Protein AF-A0A9X2BTL8-F1 (afdb_monomer)

pLDDT: mean 79.62, std 15.28, range [39.38, 95.81]

Mean predicted aligned error: 11.53 Å

Sequence (82 aa):
MSESKQRPFIFVTIKASTIRNIFVLDLLAGTGIYYLIKLVTASVLLGSVGSALGTEVMKRIPIARLIQMNRSISPVKKADRH

Secondary structure (DSSP, 8-state):
------PPP-PPPPPHHHHHHHHHHHHHHTHHHHHHHHHHH--HHHHHHHHHHHHHHHHHS-HHHHHHTTTTT---------

Radius of gyration: 21.38 Å; Cα contacts (8 Å, |Δi|>4): 41; chains: 1; bounding box: 43×57×59 Å

Structure (mmCIF, N/CA/C/O backbone):
data_AF-A0A9X2BTL8-F1
#
_entry.id   AF-A0A9X2BTL8-F1
#
loop_
_atom_site.group_PDB
_atom_site.id
_atom_site.type_symbol
_atom_site.label_atom_id
_atom_site.label_alt_id
_atom_site.label_comp_id
_atom_site.label_asym_id
_atom_site.label_entity_id
_atom_site.label_seq_id
_atom_site.pdbx_PDB_ins_code
_atom_site.Cartn_x
_atom_site.Cartn_y
_atom_site.Cartn_z
_atom_site.occupancy
_atom_site.B_iso_or_equiv
_atom_site.auth_seq_id
_atom_site.auth_comp_id
_atom_site.auth_asym_id
_atom_site.auth_atom_id
_atom_site.pdbx_PDB_model_num
ATOM 1 N N . MET A 1 1 ? -27.095 -42.886 8.455 1.00 39.38 1 MET A N 1
ATOM 2 C CA . MET A 1 1 ? -27.437 -41.448 8.487 1.00 39.38 1 MET A CA 1
ATOM 3 C C . MET A 1 1 ? -26.133 -40.669 8.574 1.00 39.38 1 MET A C 1
ATOM 5 O O . MET A 1 1 ? -25.452 -40.790 9.581 1.00 39.38 1 MET A O 1
ATOM 9 N N . SER A 1 2 ? -25.713 -39.986 7.508 1.00 53.81 2 SER A N 1
ATOM 10 C CA . SER A 1 2 ? -24.483 -39.182 7.512 1.00 53.81 2 SER A CA 1
ATOM 11 C C . SER A 1 2 ? -24.802 -37.776 8.016 1.00 53.81 2 SER A C 1
ATOM 13 O O . SER A 1 2 ? -25.509 -37.035 7.334 1.00 53.81 2 SER A O 1
ATOM 15 N N . GLU A 1 3 ? -24.307 -37.405 9.197 1.00 58.44 3 GLU A N 1
ATOM 16 C CA . GLU A 1 3 ? -24.392 -36.026 9.680 1.00 58.44 3 GLU A CA 1
ATOM 17 C C . GLU A 1 3 ? -23.629 -35.093 8.731 1.00 58.44 3 GLU A C 1
ATOM 19 O O . GLU A 1 3 ? -22.402 -35.141 8.617 1.00 58.44 3 GLU A O 1
ATOM 24 N N . SER A 1 4 ? -24.353 -34.214 8.040 1.00 66.81 4 SER A N 1
ATOM 25 C CA . SER A 1 4 ? -23.757 -33.095 7.320 1.00 66.81 4 SER A CA 1
ATOM 26 C C . SER A 1 4 ? -23.227 -32.091 8.344 1.00 66.81 4 SER A C 1
ATOM 28 O O . SER A 1 4 ? -23.973 -31.271 8.879 1.00 66.81 4 SER A O 1
ATOM 30 N N . LYS A 1 5 ? -21.931 -32.184 8.645 1.00 67.88 5 LYS A N 1
ATOM 31 C CA . LYS A 1 5 ? -21.217 -31.312 9.582 1.00 67.88 5 LYS A CA 1
ATOM 32 C C . LYS A 1 5 ? -21.209 -29.876 9.040 1.00 67.88 5 LYS A C 1
ATOM 34 O O . LYS A 1 5 ? -20.362 -29.524 8.218 1.00 67.88 5 LYS A O 1
ATOM 39 N N . GLN A 1 6 ? -22.176 -29.057 9.454 1.00 73.50 6 GLN A N 1
ATOM 40 C CA . GLN A 1 6 ? -22.245 -27.652 9.053 1.00 73.50 6 GLN A CA 1
ATOM 41 C C . GLN A 1 6 ? -21.060 -26.900 9.667 1.00 73.50 6 GLN A C 1
ATOM 43 O O . GLN A 1 6 ? -20.932 -26.802 10.887 1.00 73.50 6 GLN A O 1
ATOM 48 N N . ARG A 1 7 ? -20.146 -26.416 8.820 1.00 79.12 7 ARG A N 1
ATOM 49 C CA . ARG A 1 7 ? -19.017 -25.594 9.264 1.00 79.12 7 ARG A CA 1
ATOM 50 C C . ARG A 1 7 ? -19.534 -24.174 9.512 1.00 79.12 7 ARG A C 1
ATOM 52 O O . ARG A 1 7 ? -20.096 -23.595 8.584 1.00 79.12 7 ARG A O 1
ATOM 59 N N . PRO A 1 8 ? -19.368 -23.604 10.715 1.00 82.12 8 PRO A N 1
ATOM 60 C CA . PRO A 1 8 ? -19.817 -22.244 10.976 1.00 82.12 8 PRO A CA 1
ATOM 61 C C . PRO A 1 8 ? -19.027 -21.255 10.110 1.00 82.12 8 PRO A C 1
ATOM 63 O O . PRO A 1 8 ? -17.796 -21.291 10.074 1.00 82.12 8 PRO A O 1
ATOM 66 N N . PHE A 1 9 ? -19.739 -20.370 9.410 1.00 83.94 9 PHE A N 1
ATOM 67 C CA . PHE A 1 9 ? -19.140 -19.250 8.688 1.00 83.94 9 PHE A CA 1
ATOM 68 C C . PHE A 1 9 ? -18.788 -18.143 9.687 1.00 83.94 9 PHE A C 1
ATOM 70 O O . PHE A 1 9 ? -19.665 -17.599 10.357 1.00 83.94 9 PHE A O 1
ATOM 77 N N . ILE A 1 10 ? -17.499 -17.824 9.806 1.00 86.81 10 ILE A N 1
ATOM 78 C CA . ILE A 1 10 ? -16.997 -16.795 10.720 1.00 86.81 10 ILE A CA 1
ATOM 79 C C . ILE A 1 10 ? -16.856 -15.487 9.943 1.00 86.81 10 ILE A C 1
ATOM 81 O O . ILE A 1 10 ? -16.017 -15.376 9.050 1.00 86.81 10 ILE A O 1
ATOM 85 N N . PHE A 1 11 ? -17.654 -14.484 10.304 1.00 87.44 11 PHE A N 1
ATOM 86 C CA . PHE A 1 11 ? -17.526 -13.131 9.768 1.00 87.44 11 PHE A CA 1
ATOM 87 C C . PHE A 1 11 ? -16.655 -12.288 10.699 1.00 87.44 11 PHE A C 1
ATOM 89 O O . PHE A 1 11 ? -17.014 -12.040 11.850 1.00 87.44 11 PHE A O 1
ATOM 96 N N . VAL A 1 12 ? -15.508 -11.830 10.198 1.00 88.44 12 VAL A N 1
ATOM 97 C CA . VAL A 1 12 ? -14.611 -10.927 10.928 1.00 88.44 12 VAL A CA 1
ATOM 98 C C . VAL A 1 12 ? -14.782 -9.521 10.372 1.00 88.44 12 VAL A C 1
ATOM 100 O O . VAL A 1 12 ? -14.507 -9.268 9.203 1.00 88.44 12 VAL A O 1
ATOM 103 N N . THR A 1 13 ? -15.223 -8.592 11.218 1.00 89.00 13 THR A N 1
ATOM 104 C CA . THR A 1 13 ? -15.309 -7.176 10.849 1.00 89.00 13 THR A CA 1
ATOM 105 C C . THR A 1 13 ? -14.039 -6.465 11.285 1.00 89.00 13 THR A C 1
ATOM 107 O O . THR A 1 13 ? -13.751 -6.356 12.477 1.00 89.00 13 THR A O 1
ATOM 110 N N . ILE A 1 14 ? -13.280 -5.953 10.319 1.00 88.12 14 ILE A N 1
ATOM 111 C CA . ILE A 1 14 ? -12.083 -5.156 10.581 1.00 88.12 14 ILE A CA 1
ATOM 112 C C . ILE A 1 14 ? -12.448 -3.686 10.411 1.00 88.12 14 ILE A C 1
ATOM 114 O O . ILE A 1 14 ? -12.991 -3.277 9.386 1.00 88.12 14 ILE A O 1
ATOM 118 N N . LYS A 1 15 ? -12.126 -2.866 11.416 1.00 89.69 15 LYS A N 1
ATOM 119 C CA . LYS A 1 15 ? -12.298 -1.415 11.310 1.00 89.69 15 LYS A CA 1
ATOM 120 C C . LYS A 1 15 ? -11.433 -0.885 10.165 1.00 89.69 15 LYS A C 1
ATOM 122 O O . LYS A 1 15 ? -10.232 -1.152 10.122 1.00 89.69 15 LYS A O 1
ATOM 127 N N . ALA A 1 16 ? -12.012 -0.053 9.301 1.00 87.44 16 ALA A N 1
ATOM 128 C CA . ALA A 1 16 ? -11.285 0.588 8.202 1.00 87.44 16 ALA A CA 1
ATOM 129 C C . ALA A 1 16 ? -10.051 1.376 8.689 1.00 87.44 16 ALA A C 1
ATOM 131 O O . ALA A 1 16 ? -9.023 1.415 8.016 1.00 87.44 16 ALA A O 1
ATOM 132 N N . SER A 1 17 ? -10.107 1.935 9.902 1.00 84.81 17 SER A N 1
ATOM 133 C CA . SER A 1 17 ? -8.969 2.604 10.539 1.00 84.81 17 SER A CA 1
ATOM 134 C C . SER A 1 17 ? -7.761 1.688 10.746 1.00 84.81 17 SER A C 1
ATOM 136 O O . SER A 1 17 ? -6.625 2.133 10.610 1.00 84.81 17 SER A O 1
ATOM 138 N N . THR A 1 18 ? -7.994 0.413 11.066 1.00 88.44 18 THR A N 1
ATOM 139 C CA . THR A 1 18 ? -6.932 -0.582 11.253 1.00 88.44 18 THR A CA 1
ATOM 140 C C . THR A 1 18 ? -6.248 -0.879 9.923 1.00 88.44 18 THR A C 1
ATOM 142 O O . THR A 1 18 ? -5.023 -0.877 9.855 1.00 88.44 18 THR A O 1
ATOM 145 N N . ILE A 1 19 ? -7.034 -1.034 8.852 1.00 89.69 19 ILE A N 1
ATOM 146 C CA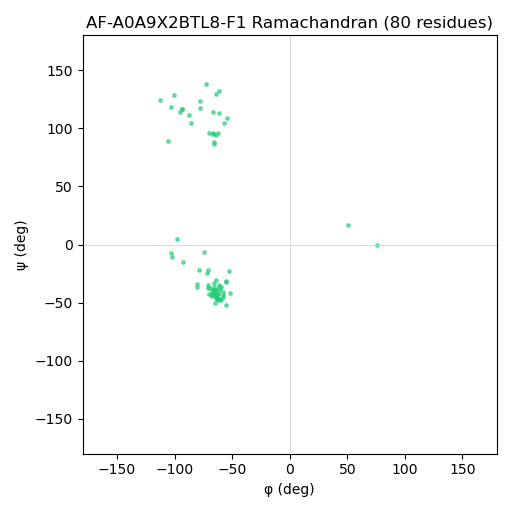 . ILE A 1 19 ? -6.526 -1.236 7.487 1.00 89.69 19 ILE A CA 1
ATOM 147 C C . ILE A 1 19 ? -5.682 -0.033 7.054 1.00 89.69 19 ILE A C 1
ATOM 149 O O . ILE A 1 19 ? -4.555 -0.201 6.592 1.00 89.69 19 ILE A O 1
ATOM 153 N N . ARG A 1 20 ? -6.182 1.190 7.280 1.00 86.62 20 ARG A N 1
ATOM 154 C CA . ARG A 1 20 ? -5.449 2.425 6.974 1.00 86.62 20 ARG A CA 1
ATOM 155 C C . ARG A 1 20 ? -4.105 2.486 7.699 1.00 86.62 20 ARG A C 1
ATOM 157 O O . ARG A 1 20 ? -3.123 2.908 7.101 1.00 86.62 20 ARG A O 1
ATOM 164 N N . ASN A 1 21 ? -4.050 2.066 8.962 1.00 86.69 21 ASN A N 1
ATOM 165 C CA . ASN A 1 21 ? -2.818 2.119 9.746 1.00 86.69 21 ASN A CA 1
ATOM 166 C C . ASN A 1 21 ? -1.757 1.141 9.216 1.00 86.69 21 ASN A C 1
ATOM 168 O O . ASN A 1 21 ? -0.593 1.510 9.099 1.00 86.69 21 ASN A O 1
ATOM 172 N N . ILE A 1 22 ? -2.170 -0.074 8.838 1.00 89.50 22 ILE A N 1
ATOM 173 C CA . ILE A 1 22 ? -1.287 -1.065 8.202 1.00 89.50 22 ILE A CA 1
ATOM 174 C C . ILE A 1 22 ? -0.772 -0.534 6.859 1.00 89.50 22 ILE A C 1
ATOM 176 O O . ILE A 1 22 ? 0.417 -0.628 6.573 1.00 89.50 22 ILE A O 1
ATOM 180 N N . PHE A 1 23 ? -1.646 0.087 6.065 1.00 88.75 23 PHE A N 1
ATOM 181 C CA . PHE A 1 23 ? -1.278 0.650 4.768 1.00 88.75 23 PHE A CA 1
ATOM 182 C C . PHE A 1 23 ? -0.274 1.808 4.879 1.00 88.75 23 PHE A C 1
ATOM 184 O O . PHE A 1 23 ? 0.699 1.867 4.133 1.00 88.75 23 PHE A O 1
ATOM 191 N N . VAL A 1 24 ? -0.465 2.715 5.845 1.00 87.19 24 VAL A N 1
ATOM 192 C CA . VAL A 1 24 ? 0.508 3.786 6.128 1.00 87.19 24 VAL A CA 1
ATOM 193 C C . VAL A 1 24 ? 1.859 3.195 6.536 1.00 87.19 24 VAL A C 1
ATOM 195 O O . VAL 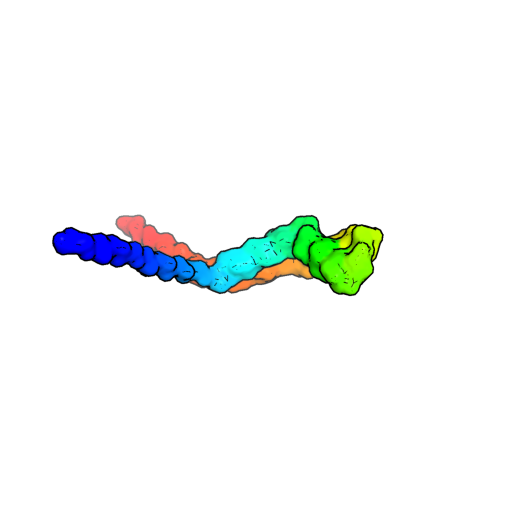A 1 24 ? 2.894 3.700 6.113 1.00 87.19 24 VAL A O 1
ATOM 198 N N . LEU A 1 25 ? 1.864 2.114 7.318 1.00 88.31 25 LEU A N 1
ATOM 199 C CA . LEU A 1 25 ? 3.090 1.454 7.762 1.00 88.31 25 LEU A CA 1
ATOM 200 C C . LEU A 1 25 ? 3.857 0.801 6.598 1.00 88.31 25 LEU A C 1
ATOM 202 O O . LEU A 1 25 ? 5.076 0.933 6.529 1.00 88.31 25 LEU A O 1
ATOM 206 N N . ASP A 1 26 ? 3.156 0.183 5.646 1.00 88.12 26 ASP A N 1
ATOM 207 C CA . ASP A 1 26 ? 3.757 -0.357 4.416 1.00 88.12 26 ASP A CA 1
ATOM 208 C C . ASP A 1 26 ? 4.333 0.747 3.507 1.00 88.12 26 ASP A C 1
ATOM 210 O O . ASP A 1 26 ? 5.431 0.617 2.965 1.00 88.12 26 ASP A O 1
ATOM 214 N N . LEU A 1 27 ? 3.648 1.890 3.404 1.00 86.38 27 LEU A N 1
ATOM 215 C CA . LEU A 1 27 ? 4.166 3.055 2.680 1.00 86.38 27 LEU A CA 1
ATOM 216 C C . LEU A 1 27 ? 5.415 3.661 3.338 1.00 86.38 27 LEU A C 1
ATOM 218 O O . LEU A 1 27 ? 6.285 4.162 2.629 1.00 86.38 27 LEU A O 1
ATOM 222 N N . LEU A 1 28 ? 5.524 3.605 4.671 1.00 86.00 28 LEU A N 1
ATOM 223 C CA . LEU A 1 28 ? 6.729 4.018 5.400 1.00 86.00 28 LEU A CA 1
ATOM 224 C C . LEU A 1 28 ? 7.893 3.043 5.207 1.00 86.00 28 LEU A C 1
ATOM 226 O O . LEU A 1 28 ? 9.039 3.480 5.140 1.00 86.00 28 LEU A O 1
ATOM 230 N N . ALA A 1 29 ? 7.610 1.744 5.103 1.00 89.25 29 ALA A N 1
ATOM 231 C CA . ALA A 1 29 ? 8.608 0.743 4.734 1.00 89.25 29 ALA A CA 1
ATOM 232 C C . ALA A 1 29 ? 9.018 0.850 3.252 1.00 89.25 29 ALA A C 1
ATOM 234 O O . ALA A 1 29 ? 10.090 0.387 2.869 1.00 89.25 29 ALA A O 1
ATOM 235 N N . GLY A 1 30 ? 8.174 1.462 2.413 1.00 88.31 30 GLY A N 1
ATOM 236 C CA . GLY A 1 30 ? 8.408 1.655 0.980 1.00 88.31 30 GLY A CA 1
ATOM 237 C C . GLY A 1 30 ? 8.200 0.392 0.140 1.00 88.31 30 GLY A C 1
ATOM 238 O O . GLY A 1 30 ? 8.334 0.442 -1.087 1.00 88.31 30 GLY A O 1
ATOM 239 N N . THR A 1 31 ? 7.844 -0.727 0.769 1.00 91.81 31 THR A N 1
ATOM 240 C CA . THR A 1 31 ? 7.669 -2.042 0.143 1.00 91.81 31 THR A CA 1
ATOM 241 C C . THR A 1 31 ? 6.481 -2.074 -0.807 1.00 91.81 31 THR A C 1
ATOM 243 O O . THR A 1 31 ? 6.630 -2.530 -1.942 1.00 91.81 31 THR A O 1
ATOM 246 N N . GLY A 1 32 ? 5.336 -1.509 -0.417 1.00 91.00 32 GLY A N 1
ATOM 247 C CA . GLY A 1 32 ? 4.186 -1.372 -1.312 1.00 91.00 32 GLY A CA 1
ATOM 248 C C . GLY A 1 32 ? 4.505 -0.575 -2.576 1.00 91.00 32 GLY A C 1
ATOM 249 O O . GLY A 1 32 ? 4.166 -0.994 -3.681 1.00 91.00 32 GLY A O 1
ATOM 250 N N . ILE A 1 33 ? 5.236 0.537 -2.436 1.00 92.69 33 ILE A N 1
ATOM 251 C CA . ILE A 1 33 ? 5.642 1.389 -3.568 1.00 92.69 33 ILE A CA 1
ATOM 252 C C . ILE A 1 33 ? 6.603 0.636 -4.494 1.00 92.69 33 ILE A C 1
ATOM 254 O O . ILE A 1 33 ? 6.428 0.665 -5.712 1.00 92.69 33 ILE A O 1
ATOM 258 N N . TYR A 1 34 ? 7.578 -0.083 -3.927 1.00 94.69 34 TYR A N 1
ATOM 259 C CA . TYR A 1 34 ? 8.508 -0.916 -4.691 1.00 94.69 34 TYR A CA 1
ATOM 260 C C . TYR A 1 34 ? 7.763 -1.928 -5.564 1.00 94.69 34 TYR A C 1
ATOM 262 O O . TYR A 1 34 ? 8.001 -1.996 -6.770 1.00 94.69 34 TYR A O 1
ATOM 270 N N . TYR A 1 35 ? 6.848 -2.700 -4.969 1.00 93.94 35 TYR A N 1
ATOM 271 C CA . TYR A 1 35 ? 6.129 -3.742 -5.696 1.00 93.94 35 TYR A CA 1
ATOM 272 C C . TYR A 1 35 ? 5.148 -3.174 -6.713 1.00 93.94 35 TYR A C 1
ATOM 274 O O . TYR A 1 35 ? 5.069 -3.724 -7.804 1.00 93.94 35 TYR A O 1
ATOM 282 N N . LEU A 1 36 ? 4.465 -2.065 -6.417 1.00 93.75 36 LEU A N 1
ATOM 283 C CA . LEU A 1 36 ? 3.597 -1.393 -7.389 1.00 93.75 36 LEU A CA 1
ATOM 284 C C . LEU A 1 36 ? 4.381 -0.957 -8.629 1.00 93.75 36 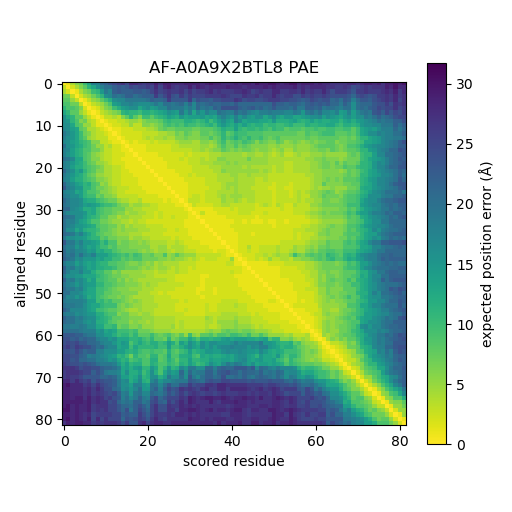LEU A C 1
ATOM 286 O O . LEU A 1 36 ? 3.979 -1.244 -9.752 1.00 93.75 36 LEU A O 1
ATOM 290 N N . ILE A 1 37 ? 5.532 -0.315 -8.441 1.00 93.94 37 ILE A N 1
ATOM 291 C CA . ILE A 1 37 ? 6.343 0.157 -9.567 1.00 93.94 37 ILE A CA 1
ATOM 292 C C . ILE A 1 37 ? 6.972 -1.022 -10.305 1.00 93.94 37 ILE A C 1
ATOM 294 O O . ILE A 1 37 ? 6.945 -1.060 -11.535 1.00 93.94 37 ILE A O 1
ATOM 298 N N . LYS A 1 38 ? 7.487 -2.019 -9.582 1.00 94.00 38 LYS A N 1
ATOM 299 C CA . LYS A 1 38 ? 8.026 -3.244 -10.180 1.00 94.00 38 LYS A CA 1
ATOM 300 C C . LYS A 1 38 ? 6.962 -4.025 -10.952 1.00 94.00 38 LYS A C 1
ATOM 302 O O . LYS A 1 38 ? 7.294 -4.596 -11.980 1.00 94.00 38 LYS A O 1
ATOM 307 N N . LEU A 1 39 ? 5.706 -4.035 -10.504 1.00 94.69 39 LEU A N 1
ATOM 308 C CA . LEU A 1 39 ? 4.599 -4.701 -11.196 1.00 94.69 39 LEU A CA 1
ATOM 309 C C . LEU A 1 39 ? 4.354 -4.072 -12.572 1.00 94.69 39 LEU A C 1
ATOM 311 O O . LEU A 1 39 ? 4.211 -4.789 -13.555 1.00 94.69 39 LEU A O 1
ATOM 315 N N . VAL A 1 40 ? 4.330 -2.739 -12.643 1.00 95.31 40 VAL A N 1
ATOM 316 C CA . VAL A 1 40 ? 4.009 -2.011 -13.882 1.00 95.31 40 VAL A CA 1
ATOM 317 C C . VAL A 1 40 ? 5.216 -1.918 -14.818 1.00 95.31 40 VAL A C 1
ATOM 319 O O . VAL A 1 40 ? 5.064 -1.944 -16.034 1.00 95.31 40 VAL A O 1
ATOM 322 N N . THR A 1 41 ? 6.424 -1.811 -14.264 1.00 93.62 41 THR A N 1
ATOM 323 C CA . THR A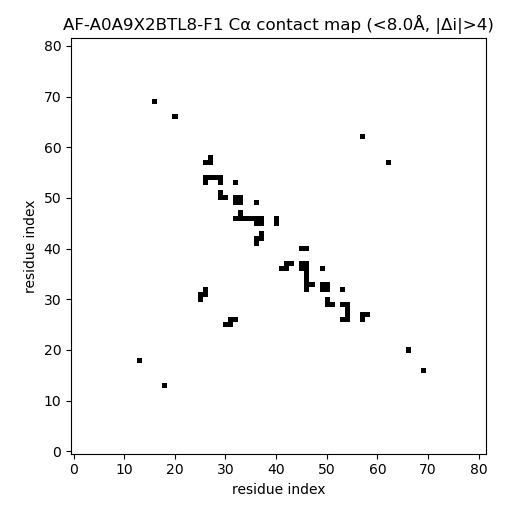 1 41 ? 7.650 -1.566 -15.046 1.00 93.62 41 THR A CA 1
ATOM 324 C C . THR A 1 41 ? 8.511 -2.808 -15.261 1.00 93.62 41 THR A C 1
ATOM 326 O O . THR A 1 41 ? 9.481 -2.740 -16.011 1.00 93.62 41 THR A O 1
ATOM 329 N N . ALA A 1 42 ? 8.222 -3.912 -14.561 1.00 93.94 42 ALA A N 1
ATOM 330 C CA . ALA A 1 42 ? 9.064 -5.111 -14.468 1.00 93.94 42 ALA A CA 1
ATOM 331 C C . ALA A 1 42 ? 10.537 -4.831 -14.090 1.00 93.94 42 ALA A C 1
ATOM 333 O O . ALA A 1 42 ? 11.402 -5.691 -14.248 1.00 93.94 42 ALA A O 1
ATOM 334 N N . SER A 1 43 ? 10.842 -3.639 -13.563 1.00 93.38 43 SER A N 1
ATOM 335 C CA . SER A 1 43 ? 12.206 -3.167 -13.344 1.00 93.38 43 SER A CA 1
ATOM 336 C C . SER A 1 43 ? 12.519 -3.049 -11.863 1.00 93.38 43 SER A C 1
ATOM 338 O O . SER A 1 43 ? 11.859 -2.331 -11.108 1.00 93.38 43 SER A O 1
ATOM 340 N N . VAL A 1 44 ? 13.585 -3.736 -11.452 1.00 92.81 44 VAL A N 1
ATOM 341 C CA . VAL A 1 44 ? 14.106 -3.639 -10.086 1.00 92.81 44 VAL A CA 1
ATOM 342 C C . VAL A 1 44 ? 14.640 -2.235 -9.821 1.00 92.81 44 VAL A C 1
ATOM 344 O O . VAL A 1 44 ? 14.335 -1.678 -8.777 1.00 92.81 44 VAL A O 1
ATOM 347 N N . LEU A 1 45 ? 15.366 -1.634 -10.771 1.00 94.56 45 LEU A N 1
ATOM 348 C CA . LEU A 1 45 ? 15.942 -0.294 -10.617 1.00 94.56 45 LEU A CA 1
ATOM 349 C C . LEU A 1 45 ? 14.865 0.778 -10.426 1.00 94.56 45 LEU A C 1
ATOM 351 O O . LEU A 1 45 ? 14.958 1.577 -9.496 1.00 94.56 45 LEU A O 1
ATOM 355 N N . LEU A 1 46 ? 13.824 0.768 -11.265 1.00 93.62 46 LEU A N 1
ATOM 356 C CA . LEU A 1 46 ? 12.719 1.722 -11.138 1.00 93.62 46 LEU A CA 1
ATOM 357 C C . LEU A 1 46 ? 11.933 1.494 -9.844 1.00 93.62 46 LEU A C 1
ATOM 359 O O . LEU A 1 46 ? 11.583 2.464 -9.17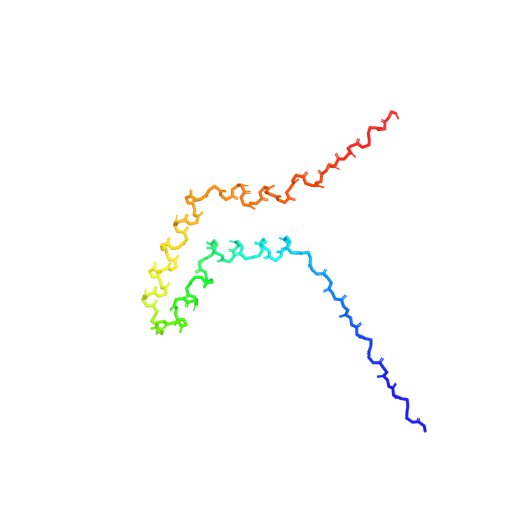3 1.00 93.62 46 LEU A O 1
ATOM 363 N N . GLY A 1 47 ? 11.725 0.233 -9.450 1.00 93.69 47 GLY A N 1
ATOM 364 C CA . GLY A 1 47 ? 11.135 -0.111 -8.157 1.00 93.69 47 GLY A CA 1
ATOM 365 C C . GLY A 1 47 ? 11.934 0.457 -6.982 1.00 93.69 47 GLY A C 1
ATOM 366 O O . GLY A 1 47 ? 11.353 1.055 -6.078 1.00 93.69 47 GLY A O 1
ATOM 367 N N . SER A 1 48 ? 13.263 0.324 -7.006 1.00 94.19 48 SER A N 1
ATOM 368 C CA . SER A 1 48 ? 14.158 0.834 -5.960 1.00 94.19 48 SER A CA 1
ATOM 369 C C . SER A 1 48 ? 14.132 2.359 -5.869 1.00 94.19 48 SER A C 1
ATOM 371 O O . SER A 1 48 ? 13.931 2.908 -4.787 1.00 94.19 48 SER A O 1
ATOM 373 N N . VAL A 1 49 ? 14.295 3.050 -7.003 1.00 95.81 49 VAL A N 1
ATOM 374 C CA . VAL A 1 49 ? 14.295 4.522 -7.054 1.00 95.81 49 VAL A CA 1
ATOM 375 C C . VAL A 1 49 ? 12.936 5.069 -6.632 1.00 95.81 49 VAL A C 1
ATOM 377 O O . VAL A 1 49 ? 12.858 5.968 -5.799 1.00 95.81 49 VAL A O 1
ATOM 380 N N . GLY A 1 50 ? 11.855 4.500 -7.158 1.00 93.44 50 GLY A N 1
ATOM 381 C CA . GLY A 1 50 ? 10.508 4.934 -6.820 1.00 93.44 50 GLY A CA 1
ATOM 382 C C . GLY A 1 50 ? 10.139 4.676 -5.360 1.00 93.44 50 GLY A C 1
ATOM 383 O O . GLY A 1 50 ? 9.509 5.527 -4.738 1.00 93.44 50 GLY A O 1
ATOM 384 N N . SER A 1 51 ? 10.589 3.562 -4.777 1.00 93.94 51 SER A N 1
ATOM 385 C CA . SER A 1 51 ? 10.428 3.285 -3.346 1.00 93.94 51 SER A CA 1
ATOM 386 C C . SER A 1 51 ? 11.177 4.299 -2.476 1.00 93.94 51 SER A C 1
ATOM 388 O O . SER A 1 51 ? 10.583 4.856 -1.551 1.00 93.94 51 SER A O 1
ATOM 390 N N . ALA A 1 52 ? 12.436 4.606 -2.813 1.00 93.25 52 ALA A N 1
ATOM 391 C CA . ALA A 1 52 ? 13.250 5.585 -2.092 1.00 93.25 52 ALA A CA 1
ATOM 392 C C . ALA A 1 52 ? 12.651 7.001 -2.162 1.00 93.25 52 ALA A C 1
ATOM 394 O O . ALA A 1 52 ? 12.500 7.668 -1.140 1.00 93.25 52 ALA A O 1
ATOM 395 N N . LEU A 1 53 ? 12.239 7.446 -3.354 1.00 92.81 53 LEU A N 1
ATOM 396 C CA . LEU A 1 53 ? 11.583 8.745 -3.529 1.00 92.81 53 LEU A CA 1
ATOM 397 C C . LEU A 1 53 ? 10.219 8.790 -2.829 1.00 92.81 53 LEU A C 1
ATOM 399 O O . LEU A 1 53 ? 9.900 9.769 -2.157 1.00 92.81 53 LEU A O 1
ATOM 403 N N . GLY A 1 54 ? 9.427 7.724 -2.947 1.00 90.12 54 GLY A N 1
ATOM 404 C CA . GLY A 1 54 ? 8.108 7.623 -2.330 1.00 90.12 54 GLY A CA 1
ATOM 405 C C . GLY A 1 54 ? 8.160 7.682 -0.803 1.00 90.12 54 GLY A C 1
ATOM 406 O O . GLY A 1 54 ? 7.376 8.408 -0.188 1.00 90.12 54 GLY A O 1
ATOM 407 N N . THR A 1 55 ? 9.120 6.988 -0.183 1.00 90.38 55 THR A N 1
ATOM 408 C CA . THR A 1 55 ? 9.331 7.065 1.274 1.00 90.38 55 THR A CA 1
ATOM 409 C C . THR A 1 55 ? 9.820 8.438 1.711 1.00 90.38 55 THR A C 1
ATOM 411 O O . THR A 1 55 ? 9.350 8.959 2.721 1.00 90.38 55 THR A O 1
ATOM 414 N N . GLU A 1 56 ? 10.714 9.066 0.949 1.00 89.00 56 GLU A N 1
ATOM 415 C CA . GLU A 1 56 ? 11.209 10.408 1.259 1.00 89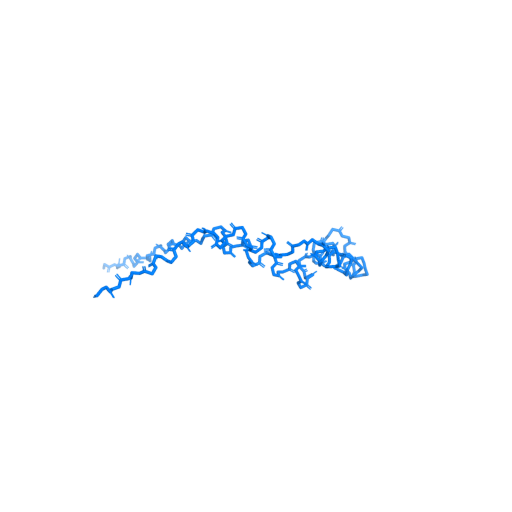.00 56 GLU A CA 1
ATOM 416 C C . GLU A 1 56 ? 10.093 11.465 1.200 1.00 89.00 56 GLU A C 1
ATOM 418 O O . GLU A 1 56 ? 10.004 12.329 2.074 1.00 89.00 56 GLU A O 1
ATOM 423 N N . VAL A 1 57 ? 9.183 11.363 0.224 1.00 87.38 57 VAL A N 1
ATOM 424 C CA . VAL A 1 57 ? 7.972 12.198 0.156 1.00 87.38 57 VAL A CA 1
ATOM 425 C C . VAL A 1 57 ? 7.065 11.932 1.356 1.00 87.38 57 VAL A C 1
ATOM 427 O O . VAL A 1 57 ? 6.581 12.878 1.978 1.00 87.38 57 VAL A O 1
ATOM 430 N N . MET A 1 58 ? 6.877 10.665 1.737 1.00 84.56 58 MET A N 1
ATOM 431 C CA . MET A 1 58 ? 6.027 10.305 2.874 1.00 84.56 58 MET A CA 1
ATOM 432 C C . MET A 1 58 ? 6.537 10.891 4.199 1.00 84.56 58 MET A C 1
ATOM 434 O O . MET A 1 58 ? 5.732 11.344 5.011 1.00 84.56 58 MET A O 1
ATOM 438 N N . LYS A 1 59 ? 7.860 10.963 4.402 1.00 82.12 59 LYS A N 1
ATOM 439 C CA . LYS A 1 59 ? 8.469 11.611 5.581 1.00 82.12 59 LYS A CA 1
ATOM 440 C C . LYS A 1 59 ? 8.198 13.117 5.651 1.00 82.12 59 LYS A C 1
ATOM 442 O O . LYS A 1 59 ? 8.144 13.672 6.744 1.00 82.12 59 LYS A O 1
ATOM 447 N N . ARG A 1 60 ? 8.057 13.783 4.499 1.00 83.56 60 ARG A N 1
ATOM 448 C CA . ARG A 1 60 ? 7.797 15.233 4.412 1.00 83.56 60 ARG A CA 1
ATOM 449 C C . ARG A 1 60 ? 6.338 15.585 4.677 1.00 83.56 60 ARG A C 1
ATOM 451 O O . ARG A 1 60 ? 6.035 16.718 5.047 1.00 83.56 60 ARG A O 1
A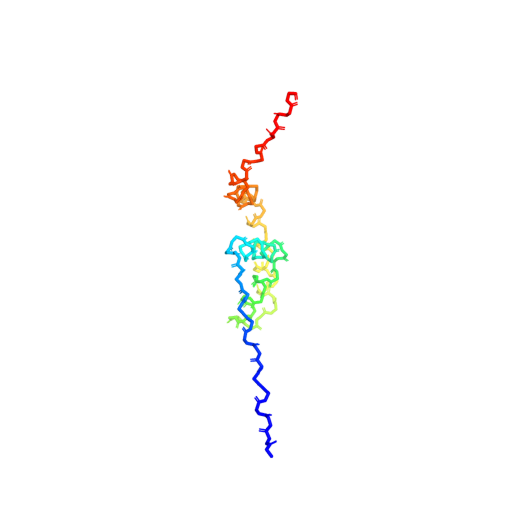TOM 458 N N . ILE A 1 61 ? 5.429 14.631 4.501 1.00 80.62 61 ILE A N 1
ATOM 459 C CA . ILE A 1 61 ? 4.037 14.784 4.914 1.00 80.62 61 ILE A CA 1
ATOM 460 C C . ILE A 1 61 ? 4.006 14.706 6.448 1.00 80.62 61 ILE A C 1
ATOM 462 O O . ILE A 1 61 ? 4.691 13.864 7.023 1.00 80.62 61 ILE A O 1
ATOM 466 N N . PRO A 1 62 ? 3.227 15.542 7.159 1.00 70.31 62 PRO A N 1
ATOM 467 C CA . PRO A 1 62 ? 3.077 15.420 8.605 1.00 70.31 62 PRO A CA 1
ATOM 468 C C . PRO A 1 62 ? 2.361 14.104 8.950 1.00 70.31 62 PRO A C 1
ATOM 470 O O . PRO A 1 62 ? 1.142 14.066 9.125 1.00 70.31 62 PRO A O 1
ATOM 473 N N . ILE A 1 63 ? 3.130 13.017 9.072 1.00 64.00 63 ILE A N 1
ATOM 474 C CA . ILE A 1 63 ? 2.671 11.660 9.417 1.00 64.00 63 ILE A CA 1
ATOM 475 C C . ILE A 1 63 ? 1.884 11.685 10.735 1.00 64.00 63 ILE A C 1
ATOM 477 O O . ILE A 1 63 ? 0.895 10.968 10.891 1.00 64.00 63 ILE A O 1
ATOM 481 N N . ALA A 1 64 ? 2.250 12.594 11.645 1.00 61.34 64 ALA A N 1
ATOM 482 C CA . ALA A 1 64 ? 1.507 12.872 12.868 1.00 61.34 64 ALA A CA 1
ATOM 483 C C . ALA A 1 64 ? 0.020 13.163 12.598 1.00 61.34 64 ALA A C 1
ATOM 485 O O . ALA A 1 64 ? -0.824 12.608 13.291 1.00 61.34 64 ALA A O 1
ATOM 486 N N . ARG A 1 65 ? -0.333 13.929 11.552 1.00 62.84 65 ARG A N 1
ATOM 487 C CA . ARG A 1 65 ? -1.738 14.206 11.191 1.00 62.84 65 ARG A CA 1
ATOM 488 C C . ARG A 1 65 ? -2.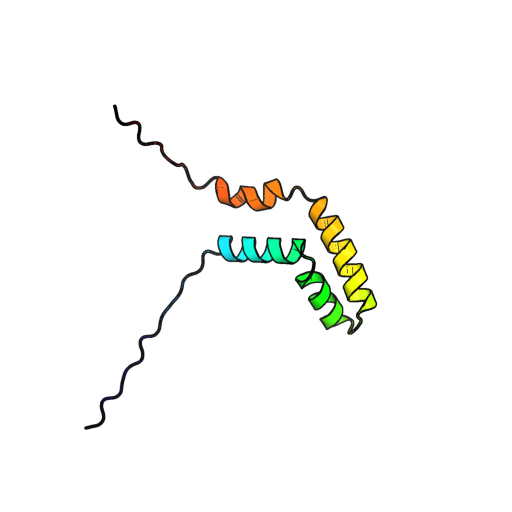449 12.984 10.607 1.00 62.84 65 ARG A C 1
ATOM 490 O O . ARG A 1 65 ? -3.616 12.757 10.919 1.00 62.84 65 ARG A O 1
ATOM 497 N N . LEU A 1 66 ? -1.751 12.180 9.803 1.00 65.25 66 LEU A N 1
ATOM 498 C CA . LEU A 1 66 ? -2.284 10.940 9.221 1.00 65.25 66 LEU A CA 1
ATOM 499 C C . LEU A 1 66 ? -2.624 9.898 10.296 1.00 65.25 66 LEU A C 1
ATOM 501 O O . LEU A 1 66 ? -3.661 9.242 10.202 1.00 65.25 66 LEU A O 1
ATOM 505 N N . ILE A 1 67 ? -1.789 9.798 11.332 1.00 63.09 67 ILE A N 1
ATOM 506 C CA . ILE A 1 67 ? -1.992 8.895 12.472 1.00 63.09 67 ILE A CA 1
ATOM 507 C C . ILE A 1 67 ? -2.982 9.498 13.491 1.00 63.09 67 ILE A C 1
ATOM 509 O O . ILE A 1 67 ? -3.807 8.778 14.058 1.00 63.09 67 ILE A O 1
ATOM 513 N N . GLN A 1 68 ? -2.961 10.820 13.717 1.00 60.47 68 GLN A N 1
ATOM 514 C CA . GLN A 1 68 ? -3.838 11.488 14.693 1.00 60.47 68 GLN A CA 1
ATOM 515 C C . GLN A 1 68 ? -5.308 11.567 14.275 1.00 60.47 68 GLN A C 1
ATOM 517 O O . GLN A 1 68 ? -6.155 11.611 15.167 1.00 60.47 68 GLN A O 1
ATOM 522 N N . MET A 1 69 ? -5.642 11.520 12.977 1.00 58.38 69 MET A N 1
ATOM 523 C CA . MET A 1 69 ? -7.040 11.539 12.507 1.00 58.38 69 MET A CA 1
ATOM 524 C C . MET A 1 69 ? -7.933 10.465 13.154 1.00 58.38 69 MET A C 1
ATOM 526 O O . MET A 1 69 ? -9.145 10.637 13.182 1.00 58.38 69 MET A O 1
ATOM 530 N N . ASN A 1 70 ? -7.365 9.372 13.677 1.00 56.88 70 ASN A N 1
ATOM 531 C CA . ASN A 1 70 ? -8.132 8.296 14.310 1.00 56.88 70 ASN A CA 1
ATOM 532 C C . ASN A 1 70 ? -8.088 8.308 15.852 1.00 56.88 70 ASN A C 1
ATOM 534 O O . ASN A 1 70 ? -8.774 7.511 16.489 1.00 56.88 70 ASN A O 1
ATOM 538 N N . ARG A 1 71 ? -7.270 9.173 16.474 1.00 55.53 71 ARG A N 1
ATOM 539 C CA . ARG A 1 71 ? -7.069 9.196 17.938 1.00 55.53 71 ARG A CA 1
ATOM 540 C C . ARG A 1 71 ? -8.006 10.156 18.679 1.00 55.53 71 ARG A C 1
ATOM 542 O O . ARG A 1 71 ? -8.146 10.016 19.888 1.00 55.53 71 ARG A O 1
ATOM 549 N N . SER A 1 72 ? -8.675 11.080 17.984 1.00 52.06 72 SER A N 1
ATOM 550 C CA . SER A 1 72 ? -9.620 12.032 18.596 1.00 52.06 72 SER A CA 1
ATOM 551 C C . SER A 1 72 ? -10.970 11.421 19.005 1.00 52.06 72 SER A C 1
ATOM 553 O O . SER A 1 72 ? -11.758 12.102 19.651 1.00 52.06 72 SER A O 1
ATOM 555 N N . ILE A 1 73 ? -11.243 10.149 18.676 1.00 53.91 73 ILE A N 1
ATOM 556 C CA . ILE A 1 73 ? -12.539 9.486 18.944 1.00 53.91 73 ILE A CA 1
ATOM 557 C C . ILE A 1 73 ? -12.522 8.629 20.226 1.00 53.91 73 ILE A C 1
ATOM 559 O O . ILE A 1 73 ? -13.518 8.004 20.572 1.00 53.91 73 ILE A O 1
ATOM 563 N N . SER A 1 74 ? -11.432 8.631 20.997 1.00 51.22 74 SER A N 1
ATOM 564 C CA . SER A 1 74 ? -11.475 8.106 22.367 1.00 51.22 74 SER A CA 1
ATOM 565 C C . SER A 1 74 ? -11.447 9.264 23.357 1.00 51.22 7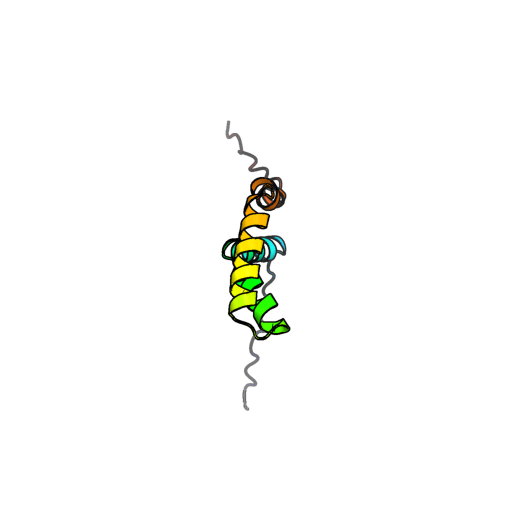4 SER A C 1
ATOM 567 O O . SER A 1 74 ? -10.362 9.630 23.817 1.00 51.22 74 SER A O 1
ATOM 569 N N . PRO A 1 75 ? -12.606 9.824 23.757 1.00 49.56 75 PRO A N 1
ATOM 570 C CA . PRO A 1 75 ? -12.669 10.442 25.060 1.00 49.56 75 PRO A CA 1
ATOM 571 C C . PRO A 1 75 ? -12.514 9.283 26.046 1.00 49.56 75 PRO A C 1
ATOM 573 O O . PRO A 1 75 ? -13.467 8.570 26.354 1.00 49.56 75 PRO A O 1
ATOM 576 N N . VAL A 1 76 ? -11.293 9.042 26.525 1.00 62.78 76 VAL A N 1
ATOM 577 C CA . VAL A 1 76 ? -11.139 8.351 27.803 1.00 62.78 76 VAL A CA 1
ATOM 578 C C . VAL A 1 76 ? -11.725 9.318 28.819 1.00 62.78 76 VAL A C 1
ATOM 580 O O . VAL A 1 76 ? -11.041 10.201 29.332 1.00 62.78 76 VAL A O 1
ATOM 583 N N . LYS A 1 77 ? -13.038 9.203 29.038 1.00 53.75 77 LYS A N 1
ATOM 584 C CA . LYS A 1 77 ? -13.708 9.807 30.175 1.00 53.75 77 LYS A CA 1
ATOM 585 C C . LYS A 1 77 ? -13.063 9.136 31.382 1.00 53.75 77 LYS A C 1
ATOM 587 O O . LYS A 1 77 ? -13.397 7.999 31.713 1.00 53.75 77 LYS A O 1
ATOM 592 N N . LYS A 1 78 ? -12.059 9.794 31.970 1.00 55.78 78 LYS A N 1
ATOM 593 C CA . LYS A 1 78 ? -11.618 9.480 33.324 1.00 55.78 78 LYS A CA 1
ATOM 594 C C . LYS A 1 78 ? -12.883 9.575 34.165 1.00 55.78 78 LYS A C 1
ATOM 596 O O . LYS A 1 78 ? -13.469 10.645 34.291 1.00 55.78 78 LYS A O 1
ATOM 601 N N . ALA A 1 79 ? -13.371 8.426 34.610 1.00 57.47 79 ALA A N 1
ATOM 602 C CA . ALA A 1 79 ? -14.364 8.381 35.656 1.00 57.47 79 ALA A CA 1
ATOM 603 C C . ALA A 1 79 ? -13.649 8.886 36.907 1.00 57.47 79 ALA A C 1
ATOM 605 O O . ALA A 1 79 ? -12.913 8.134 37.548 1.00 57.47 79 ALA A O 1
ATOM 606 N N . ASP A 1 80 ? -13.800 10.180 37.172 1.00 61.69 80 ASP A N 1
ATOM 607 C CA . ASP A 1 80 ? -13.514 10.756 38.473 1.00 61.69 80 ASP A CA 1
ATOM 608 C C . ASP A 1 80 ? -14.386 10.000 39.478 1.00 61.69 80 ASP A C 1
ATOM 610 O O . ASP A 1 80 ? -15.611 10.134 39.505 1.00 61.69 80 ASP A O 1
ATOM 614 N N . ARG A 1 81 ? -13.750 9.103 40.232 1.00 60.53 81 ARG A N 1
ATOM 615 C CA . ARG A 1 81 ? -14.331 8.558 41.451 1.00 60.53 81 ARG A CA 1
ATOM 616 C C . ARG A 1 81 ? -13.985 9.544 42.557 1.00 60.53 81 ARG A C 1
ATOM 618 O O . ARG A 1 81 ? -12.819 9.647 42.934 1.00 60.53 81 ARG A O 1
ATOM 625 N N . HIS A 1 82 ? -15.006 10.303 42.950 1.00 59.00 82 HIS A N 1
ATOM 626 C CA . HIS A 1 82 ? -15.105 10.945 44.257 1.00 59.00 82 HIS A CA 1
ATOM 627 C C . HIS A 1 82 ? -14.941 9.918 45.380 1.00 59.00 82 HIS A C 1
ATOM 629 O O . HIS A 1 82 ? -15.350 8.749 45.168 1.00 59.00 82 HIS A O 1
#

Solvent-accessible surface area (backbone atoms only — not comparable to full-atom values): 5117 Å² total; per-residue (Å²): 135,86,81,81,79,80,76,83,84,83,85,82,87,74,59,67,67,58,56,51,52,54,51,55,51,35,43,66,71,16,55,56,47,20,51,54,41,24,68,78,64,74,29,68,67,58,8,52,52,49,12,54,52,51,26,56,53,51,70,71,42,68,55,66,57,72,62,44,74,70,58,78,80,63,79,78,72,76,76,81,78,127

Organism: NCBI:txid2937794

Foldseek 3Di:
DDPPPDDDDDDDDDDVLVVLVVVLVCQLVLVVQLVVQCVVPVDNVRSVVRSVVSNVVSVVPPVVCSNCVPVVPDPPPPPPDD